Protein AF-E9GTK9-F1 (afdb_monomer)

Organism: Daphnia pulex (NCBI:txid6669)

Foldseek 3Di:
DCCLPPVLVVLVVVLVVLVVVLVVVVVVLVVVVVVLVVQLVCLVVQLVDPDPVSNVVSVVSNVVSVVVVVVSVVVVVVSVCCCPVPNVVSVVCSVVCVVVVVVVVVVVVVVVVVVVVLVVVLVVVVVVVVVVVVPDPDDDPVNVVVVVVSVVVVVVVCVVPVPPPPPPVPVVPD

Secondary structure (DSSP, 8-state):
-HIIIIIHHHHHHHHHHHHHHHHHHHHHHHHHHHHHHHHHHHHHHHHTSSSHHHHHHHHHHHHHHHHHHHHHHHHHHHHHHIIIIIIHHHHHHHHHHHHHHHHHHHHHHHHHHHHHHHHHHHHHHHHHHHHHHTT-S---HHHHHHHHHHHHHHHHHHHTTGGG---TTGGG--

Mean predicted aligned error: 12.77 Å

InterPro domains:
  IPR013606 IMD/I-BAR domain [PF08397] (1-143)
  IPR013606 IMD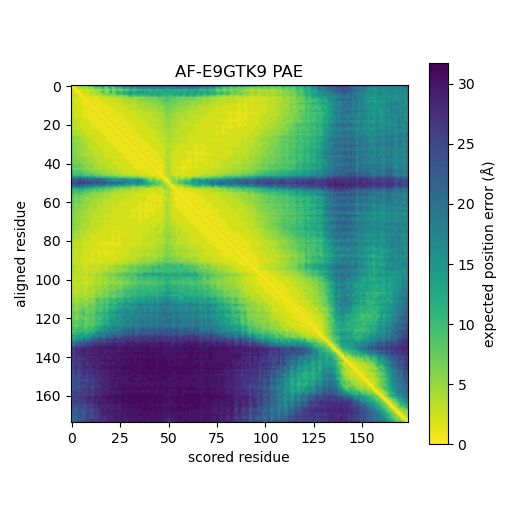/I-BAR domain [PS51338] (1-174)
  IPR027267 AH/BAR domain superfamily [G3DSA:1.20.1270.60] (1-165)
  IPR027267 AH/BAR domain superfamily [SSF103657] (1-152)
  IPR027681 I-BAR domain containing protein IRSp53/IRTKS/Pinkbar [PTHR14206] (1-153)

Sequence (174 aa):
QNILDKFNPGARQLINAGKSYLKSLHGAAAAAKIYLESLSRVAKQAQQGTCGGTADIGIAMQQMVDVQREIQSQQLNTLKAFYVDLIVPLESNIEKDTKVVQADHKKFNQQYRCQYDVYSKAMSLVKKHSKKSSSKVNRSSASYDKEIKVNQITATCLDENCSVEKPIIATITH

Nearest PDB structures (foldseek):
  6zw4-assembly1_E  TM=4.879E-01  e=1.322E-01  Nostoc punctiforme
  7o40-assembly1_F  TM=5.325E-01  e=2.376E-01  Synechocystis sp. PCC 6803 substr. Kazusa
  7aal-assembly1_B  TM=3.957E-01  e=2.335E+00  Homo sapiens
  7aan-assembly1_B  TM=3.778E-01  e=2.335E+00  Homo sapiens
  3hah-assembly1_A  TM=5.404E-01  e=7.538E+00  Homo sapiens

Radius of gyration: 36.6 Å; Cα contacts (8 Å, |Δi|>4): 61; chains: 1; bounding box: 59×24×117 Å

Structure (mmCIF, N/CA/C/O backbone):
data_AF-E9GTK9-F1
#
_entry.id   AF-E9GTK9-F1
#
loop_
_atom_site.group_PDB
_atom_site.id
_atom_site.type_symbol
_atom_site.label_atom_id
_atom_site.label_alt_id
_atom_site.label_comp_id
_atom_site.label_asym_id
_atom_site.label_entity_id
_atom_site.label_seq_id
_atom_site.pdbx_PDB_ins_code
_atom_site.Cartn_x
_atom_site.Cartn_y
_atom_site.Cartn_z
_atom_site.occupancy
_atom_site.B_iso_or_equiv
_atom_site.auth_seq_id
_atom_site.auth_comp_id
_atom_site.auth_asym_id
_atom_site.auth_atom_id
_atom_site.pdbx_PDB_model_num
ATOM 1 N N . GLN A 1 1 ? -12.051 4.693 25.782 1.00 61.56 1 GLN A N 1
ATOM 2 C CA . GLN A 1 1 ? -11.899 6.051 25.222 1.00 61.56 1 GLN A CA 1
ATOM 3 C C . GLN A 1 1 ? -10.794 6.152 24.165 1.00 61.56 1 GLN A C 1
ATOM 5 O O . GLN A 1 1 ? -11.134 6.283 23.001 1.00 61.56 1 GLN A O 1
ATOM 10 N N . ASN A 1 2 ? -9.500 6.003 24.495 1.00 81.38 2 ASN A N 1
ATOM 11 C CA . ASN A 1 2 ? -8.396 6.273 23.544 1.00 81.38 2 ASN A CA 1
ATOM 12 C C . ASN A 1 2 ? -8.416 5.472 22.221 1.00 81.38 2 ASN A C 1
ATOM 14 O O . ASN A 1 2 ? -8.052 6.026 21.186 1.00 81.38 2 ASN A O 1
ATOM 18 N N . ILE A 1 3 ? -8.849 4.205 22.228 1.00 83.06 3 ILE A N 1
ATOM 19 C CA . ILE A 1 3 ? -8.890 3.379 21.005 1.00 83.06 3 ILE A CA 1
ATOM 20 C C . ILE A 1 3 ? -9.896 3.943 19.989 1.00 83.06 3 ILE A C 1
ATOM 22 O O . ILE A 1 3 ? -9.563 4.158 18.828 1.00 83.06 3 ILE A O 1
ATOM 26 N N . LEU A 1 4 ? -11.115 4.247 20.437 1.00 82.75 4 LEU A N 1
ATOM 27 C CA . LEU A 1 4 ? -12.186 4.719 19.556 1.00 82.75 4 LEU A CA 1
ATOM 28 C C . LEU A 1 4 ? -11.995 6.174 19.125 1.00 82.75 4 LEU A C 1
ATOM 30 O O . LEU A 1 4 ? -12.294 6.510 17.985 1.00 82.75 4 LEU A O 1
ATOM 34 N N . ASP A 1 5 ? -11.474 7.016 20.017 1.00 84.12 5 ASP A N 1
ATOM 35 C CA . ASP A 1 5 ? -11.450 8.464 19.792 1.00 84.12 5 ASP A CA 1
ATOM 36 C C . ASP A 1 5 ? -10.148 8.957 19.157 1.00 84.12 5 ASP A C 1
ATOM 38 O O . ASP A 1 5 ? -10.119 10.038 18.574 1.00 84.12 5 ASP A O 1
ATOM 42 N N . LYS A 1 6 ? -9.054 8.195 19.290 1.00 86.75 6 LYS A N 1
ATOM 43 C CA . LYS A 1 6 ? -7.733 8.597 18.783 1.00 86.75 6 LYS A CA 1
ATOM 44 C C . LYS A 1 6 ? -7.162 7.589 17.799 1.00 86.75 6 LYS A C 1
ATOM 46 O O . LYS A 1 6 ? -6.836 7.963 16.676 1.00 86.75 6 LYS A O 1
ATOM 51 N N . PHE A 1 7 ? -7.069 6.321 18.200 1.00 91.62 7 PHE A N 1
ATOM 52 C CA . PHE A 1 7 ? -6.429 5.296 17.373 1.00 91.62 7 PHE A CA 1
ATOM 53 C C . PHE A 1 7 ? -7.222 5.012 16.090 1.00 91.62 7 PHE A C 1
ATOM 55 O O . PHE A 1 7 ? -6.674 5.172 15.004 1.00 91.62 7 PHE A O 1
ATOM 62 N N . ASN A 1 8 ? -8.518 4.689 16.183 1.00 92.19 8 ASN A N 1
ATOM 63 C CA . ASN A 1 8 ? -9.336 4.348 15.011 1.00 92.19 8 ASN A CA 1
ATOM 64 C C . ASN A 1 8 ? -9.430 5.492 13.977 1.00 92.19 8 ASN A C 1
ATOM 66 O O . ASN A 1 8 ? -9.250 5.226 12.786 1.00 92.19 8 ASN A O 1
ATOM 70 N N . PRO A 1 9 ? -9.664 6.763 14.364 1.00 93.94 9 PRO A N 1
ATOM 71 C CA . PRO A 1 9 ? -9.612 7.884 13.427 1.00 93.94 9 PRO A CA 1
ATOM 72 C C . PRO A 1 9 ? -8.231 8.066 12.784 1.00 93.94 9 PRO A C 1
ATOM 74 O O . PRO A 1 9 ? -8.153 8.290 11.577 1.00 93.94 9 PRO A O 1
ATOM 77 N N . GLY A 1 10 ? -7.146 7.916 13.554 1.00 95.00 10 GLY A N 1
ATOM 78 C CA . GLY A 1 10 ? -5.778 7.969 13.029 1.00 95.00 10 GLY A CA 1
ATOM 79 C C . GLY A 1 10 ? -5.482 6.841 12.036 1.00 95.00 10 GLY A C 1
ATOM 80 O O . GLY A 1 10 ? -4.955 7.088 10.954 1.00 95.00 10 GLY A O 1
ATOM 81 N N . ALA A 1 11 ? -5.909 5.615 12.342 1.00 95.19 11 ALA A N 1
ATOM 82 C CA . ALA A 1 11 ? -5.785 4.464 11.453 1.00 95.19 11 ALA A CA 1
ATOM 83 C C . ALA A 1 11 ? -6.585 4.653 10.151 1.00 95.19 11 ALA A C 1
ATOM 85 O O . ALA A 1 11 ? -6.092 4.328 9.074 1.00 95.19 11 ALA A O 1
ATOM 86 N N . ARG A 1 12 ? -7.781 5.260 10.211 1.00 95.81 12 ARG A N 1
ATOM 87 C CA . ARG A 1 12 ? -8.556 5.631 9.009 1.00 95.81 12 ARG A CA 1
ATOM 88 C C . ARG A 1 12 ? -7.820 6.645 8.135 1.00 95.81 12 ARG A C 1
ATOM 90 O O . ARG A 1 12 ? -7.815 6.503 6.914 1.00 95.81 12 ARG A O 1
ATOM 97 N N . GLN A 1 13 ? -7.186 7.651 8.739 1.00 97.00 13 GLN A N 1
ATOM 98 C CA . GLN A 1 13 ? -6.357 8.601 7.991 1.00 97.00 13 GLN A CA 1
ATOM 99 C C . GLN A 1 13 ? -5.159 7.904 7.340 1.00 97.00 13 GLN A C 1
ATOM 101 O O . GLN A 1 13 ? -4.884 8.150 6.167 1.00 97.00 13 GLN A O 1
ATOM 106 N N . LEU A 1 14 ? -4.502 6.990 8.060 1.00 97.31 14 LEU A N 1
ATOM 107 C CA . LEU A 1 14 ? -3.400 6.189 7.531 1.00 97.31 14 LEU A CA 1
ATOM 108 C C . LEU A 1 14 ? -3.836 5.326 6.337 1.00 97.31 14 LEU A C 1
ATOM 110 O O . LEU A 1 14 ? -3.150 5.319 5.319 1.00 97.31 14 LEU A O 1
ATOM 114 N N . ILE A 1 15 ? -4.992 4.657 6.417 1.00 97.50 15 ILE A N 1
ATOM 115 C CA . ILE A 1 15 ? -5.565 3.884 5.301 1.00 97.50 15 ILE A CA 1
ATOM 116 C C . ILE A 1 15 ? -5.786 4.779 4.078 1.00 97.50 15 ILE A C 1
ATOM 118 O O . ILE A 1 15 ? -5.383 4.427 2.967 1.00 97.50 15 ILE A O 1
ATOM 122 N N . ASN A 1 16 ? -6.394 5.953 4.268 1.00 98.00 16 ASN A N 1
ATOM 123 C CA . ASN A 1 16 ? -6.651 6.892 3.175 1.00 98.00 16 ASN A CA 1
ATOM 124 C C . ASN A 1 16 ? -5.348 7.386 2.534 1.00 98.00 16 ASN A C 1
ATOM 126 O O . ASN A 1 16 ? -5.236 7.420 1.306 1.00 98.00 16 ASN A O 1
ATOM 130 N N . ALA A 1 17 ? -4.348 7.715 3.353 1.00 98.25 17 ALA A N 1
ATOM 131 C CA . ALA A 1 17 ? -3.021 8.087 2.881 1.00 98.25 17 ALA A CA 1
ATOM 132 C C . ALA A 1 17 ? -2.359 6.936 2.104 1.00 98.25 17 ALA A C 1
ATOM 134 O O . ALA A 1 17 ? -1.858 7.156 1.002 1.00 98.25 17 ALA A O 1
ATOM 135 N N . GLY A 1 18 ? -2.436 5.702 2.611 1.00 98.19 18 GLY A N 1
ATOM 136 C CA . GLY A 1 18 ? -1.920 4.504 1.946 1.00 98.19 18 GLY A CA 1
ATOM 137 C C . GLY A 1 18 ? -2.581 4.239 0.589 1.00 98.19 18 GLY A C 1
ATOM 138 O O . GLY A 1 18 ? -1.893 3.964 -0.393 1.00 98.19 18 GLY A O 1
ATOM 139 N N . LYS A 1 19 ? -3.904 4.411 0.484 1.00 98.12 19 LYS A N 1
ATOM 140 C CA . LYS A 1 19 ? -4.638 4.315 -0.791 1.00 98.12 19 LYS A CA 1
ATOM 141 C C . LYS A 1 19 ? -4.240 5.411 -1.779 1.00 98.12 19 LYS A C 1
ATOM 143 O O . LYS A 1 19 ? -4.056 5.134 -2.965 1.00 98.12 19 LYS A O 1
ATOM 148 N N . SER A 1 20 ? -4.075 6.648 -1.308 1.00 98.31 20 SER A N 1
ATOM 149 C CA . SER A 1 20 ? -3.595 7.745 -2.155 1.00 98.31 20 SER A CA 1
ATOM 150 C C . SER A 1 20 ? -2.166 7.494 -2.642 1.00 98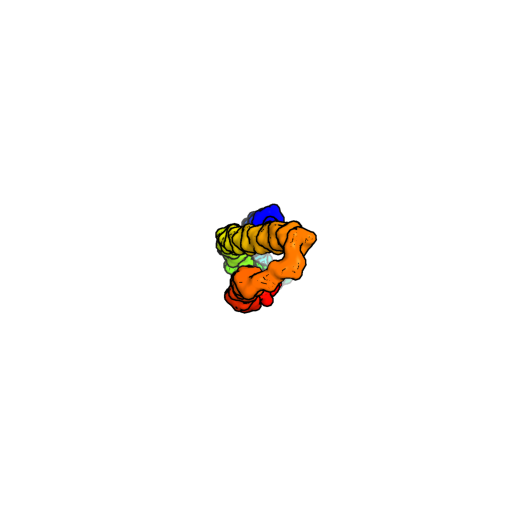.31 20 SER A C 1
ATOM 152 O O . SER A 1 20 ? -1.863 7.745 -3.806 1.00 98.31 20 SER A O 1
ATOM 154 N N . TYR A 1 21 ? -1.300 6.961 -1.777 1.00 98.25 21 TYR A N 1
ATOM 155 C CA . TYR A 1 21 ? 0.068 6.588 -2.122 1.00 98.25 21 TYR A CA 1
ATOM 156 C C . TYR A 1 21 ? 0.103 5.506 -3.209 1.00 98.25 21 TYR A C 1
ATOM 158 O O . TYR A 1 21 ? 0.750 5.696 -4.239 1.00 98.25 21 TYR A O 1
ATOM 166 N N . LEU A 1 22 ? -0.681 4.434 -3.047 1.00 98.00 22 LEU A N 1
ATOM 167 C CA . LEU A 1 22 ? -0.856 3.389 -4.062 1.00 98.00 22 LEU A CA 1
ATOM 168 C C . LEU A 1 22 ? -1.293 3.961 -5.414 1.00 98.00 22 LEU A C 1
ATOM 170 O O . LEU A 1 22 ? -0.720 3.621 -6.448 1.00 98.00 22 LEU A O 1
ATOM 174 N N . LYS A 1 23 ? -2.286 4.858 -5.414 1.00 97.94 23 LYS A N 1
ATOM 175 C CA . LYS A 1 23 ? -2.776 5.503 -6.638 1.00 97.94 23 LYS A CA 1
ATOM 176 C C . LYS A 1 23 ? -1.667 6.285 -7.346 1.00 97.94 23 LYS A C 1
ATOM 178 O O . LYS A 1 23 ? -1.495 6.132 -8.555 1.00 97.94 23 LYS A O 1
ATOM 183 N N . SER A 1 24 ? -0.908 7.092 -6.607 1.00 98.12 24 SER A N 1
ATOM 184 C CA . SER A 1 24 ? 0.206 7.866 -7.164 1.00 98.12 24 SER A CA 1
ATOM 185 C C . SER A 1 24 ? 1.302 6.967 -7.735 1.00 98.12 24 SER A C 1
ATOM 187 O O . SER A 1 24 ? 1.795 7.226 -8.830 1.00 98.12 24 SER A O 1
ATOM 189 N N . LEU A 1 25 ? 1.641 5.874 -7.047 1.00 97.75 25 LEU A N 1
ATOM 190 C CA . LEU A 1 25 ? 2.642 4.920 -7.525 1.00 97.75 25 LEU A CA 1
ATOM 191 C C . LEU A 1 25 ? 2.186 4.149 -8.766 1.00 97.75 25 LEU A C 1
ATOM 193 O O . LEU A 1 25 ? 2.980 3.952 -9.684 1.00 97.75 25 LEU A O 1
ATOM 197 N N . HIS A 1 26 ? 0.908 3.775 -8.855 1.00 97.75 26 HIS A N 1
ATOM 198 C CA . HIS A 1 26 ? 0.353 3.216 -10.088 1.00 97.75 26 HIS A CA 1
ATOM 199 C C . HIS A 1 26 ? 0.409 4.214 -11.250 1.00 97.75 26 HIS A C 1
ATOM 201 O O . HIS A 1 26 ? 0.749 3.827 -12.369 1.00 97.75 26 HIS A O 1
ATOM 207 N N . GLY A 1 27 ? 0.135 5.496 -10.989 1.00 97.38 27 GLY A N 1
ATOM 208 C CA . GLY A 1 27 ? 0.307 6.563 -11.977 1.00 97.38 27 GLY A CA 1
ATOM 209 C C . GLY A 1 27 ? 1.756 6.688 -12.455 1.00 97.38 27 GLY A C 1
ATOM 210 O O . GLY A 1 27 ? 2.011 6.718 -13.660 1.00 97.38 27 GLY A O 1
ATOM 211 N N . ALA A 1 28 ? 2.715 6.675 -11.527 1.00 97.19 28 ALA A N 1
ATOM 212 C CA . ALA A 1 28 ? 4.141 6.701 -11.847 1.00 97.19 28 ALA A CA 1
ATOM 213 C C . ALA A 1 28 ? 4.575 5.467 -12.658 1.00 97.19 28 ALA A C 1
ATOM 215 O O . ALA A 1 28 ? 5.299 5.603 -13.643 1.00 97.19 28 ALA A O 1
ATOM 216 N N . ALA A 1 29 ? 4.085 4.273 -12.312 1.00 96.69 29 ALA A N 1
ATOM 217 C CA . ALA A 1 29 ? 4.357 3.053 -13.067 1.00 96.69 29 ALA A CA 1
ATOM 218 C C . ALA A 1 29 ? 3.798 3.127 -14.501 1.00 96.69 29 ALA A C 1
ATOM 220 O O . ALA A 1 29 ? 4.473 2.732 -15.452 1.00 96.69 29 ALA A O 1
ATOM 221 N N . ALA A 1 30 ? 2.598 3.683 -14.689 1.00 96.69 30 ALA A N 1
ATOM 222 C CA . ALA A 1 30 ? 2.037 3.885 -16.024 1.00 96.69 30 ALA A CA 1
ATOM 223 C C . ALA A 1 30 ? 2.908 4.828 -16.875 1.00 96.69 30 ALA A C 1
ATOM 225 O O . ALA A 1 30 ? 3.216 4.507 -18.023 1.00 96.69 30 ALA A O 1
ATOM 226 N N . ALA A 1 31 ? 3.373 5.941 -16.301 1.00 97.81 31 ALA A N 1
ATOM 227 C CA . ALA A 1 31 ? 4.280 6.866 -16.983 1.00 97.81 31 ALA A CA 1
ATOM 228 C C . ALA A 1 31 ? 5.637 6.215 -17.309 1.00 97.81 31 ALA A C 1
ATOM 230 O O . ALA A 1 31 ? 6.115 6.302 -18.441 1.00 97.81 31 ALA A O 1
ATOM 231 N N . ALA A 1 32 ? 6.227 5.492 -16.353 1.00 97.31 32 ALA A N 1
ATOM 232 C CA . ALA A 1 32 ? 7.484 4.773 -16.550 1.00 97.31 32 ALA A CA 1
ATOM 233 C C . ALA A 1 32 ? 7.380 3.715 -17.661 1.00 97.31 32 ALA A C 1
ATOM 235 O O . ALA A 1 32 ? 8.314 3.550 -18.441 1.00 97.31 32 ALA A O 1
ATOM 236 N N . LYS A 1 33 ? 6.226 3.051 -17.810 1.00 96.88 33 LYS A N 1
ATOM 237 C CA . LYS A 1 33 ? 5.993 2.104 -18.912 1.00 96.88 33 LYS A CA 1
ATOM 238 C C . LYS A 1 33 ? 6.099 2.787 -20.282 1.00 96.88 33 LYS A C 1
ATOM 240 O O . LYS A 1 33 ? 6.751 2.252 -21.176 1.00 96.88 33 LYS A O 1
ATOM 245 N N . ILE A 1 34 ? 5.489 3.965 -20.437 1.00 98.00 34 ILE A N 1
ATOM 246 C CA . ILE A 1 34 ? 5.529 4.752 -21.684 1.00 98.00 34 ILE A CA 1
ATOM 247 C C . ILE A 1 34 ? 6.956 5.236 -21.970 1.00 98.00 34 ILE A C 1
ATOM 249 O O . ILE A 1 34 ? 7.425 5.174 -23.110 1.00 98.00 34 ILE A O 1
ATOM 253 N N . TYR A 1 35 ? 7.671 5.670 -20.929 1.00 98.19 35 TYR A N 1
ATOM 254 C CA . TYR A 1 35 ? 9.076 6.057 -21.034 1.00 98.19 35 TYR A CA 1
ATOM 255 C C . TYR A 1 35 ? 9.945 4.898 -21.544 1.00 98.19 35 TYR A C 1
ATOM 257 O O . TYR A 1 35 ? 10.676 5.057 -22.520 1.00 98.19 35 TYR A O 1
ATOM 265 N N . LEU A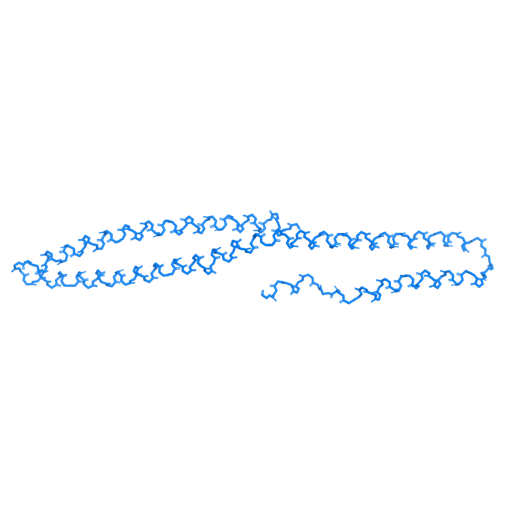 1 36 ? 9.810 3.708 -20.951 1.00 98.00 36 LEU A N 1
ATOM 266 C CA . LEU A 1 36 ? 10.566 2.518 -21.353 1.00 98.00 36 LEU A CA 1
ATOM 267 C C . LEU A 1 36 ? 10.218 2.029 -22.759 1.00 98.00 36 LEU A C 1
ATOM 269 O O . LEU A 1 36 ? 11.078 1.503 -23.465 1.00 98.00 36 LEU A O 1
ATOM 273 N N . GLU A 1 37 ? 8.969 2.190 -23.191 1.00 97.81 37 GLU A N 1
ATOM 274 C CA . GLU A 1 37 ? 8.583 1.901 -24.570 1.00 97.81 37 GLU A CA 1
ATOM 275 C C . GLU A 1 37 ? 9.264 2.855 -25.557 1.00 97.81 37 GLU A C 1
ATOM 277 O O . GLU A 1 37 ? 9.831 2.409 -26.556 1.00 97.81 37 GLU A O 1
ATOM 282 N N . SER A 1 38 ? 9.266 4.151 -25.252 1.00 98.12 38 SER A N 1
ATOM 283 C CA . SER A 1 38 ? 9.933 5.166 -26.072 1.00 98.12 38 SER A CA 1
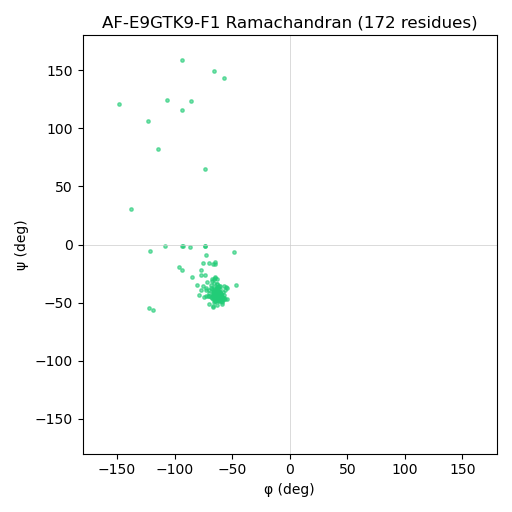ATOM 284 C C . SER A 1 38 ? 11.443 4.922 -26.136 1.00 98.12 38 SER A C 1
ATOM 286 O O . SER A 1 38 ? 12.027 4.943 -27.218 1.00 98.12 38 SER A O 1
ATOM 288 N N . LEU A 1 39 ? 12.064 4.592 -25.000 1.00 97.69 39 LEU A N 1
ATOM 289 C CA . LEU A 1 39 ? 13.490 4.283 -24.917 1.00 97.69 39 LEU A CA 1
ATOM 290 C C . LEU A 1 39 ? 13.858 3.029 -25.726 1.00 97.69 39 LEU A C 1
ATOM 292 O O . LEU A 1 39 ? 14.861 3.030 -26.433 1.00 97.69 39 LEU A O 1
ATOM 296 N N . SER A 1 40 ? 13.013 1.992 -25.707 1.00 98.06 40 SER A N 1
ATOM 297 C CA . SER A 1 40 ? 13.203 0.802 -26.550 1.00 98.06 40 SER A CA 1
ATOM 298 C C . SER A 1 40 ? 13.116 1.125 -28.044 1.00 98.06 40 SER A C 1
ATOM 300 O O . SER A 1 40 ? 13.871 0.570 -28.840 1.00 98.06 40 SER A O 1
ATOM 302 N N . ARG A 1 41 ? 12.234 2.047 -28.456 1.00 97.38 41 ARG A N 1
ATOM 303 C CA . ARG A 1 41 ? 12.168 2.491 -29.861 1.00 97.38 41 ARG A CA 1
ATOM 304 C C . ARG A 1 41 ? 13.463 3.184 -30.289 1.00 97.38 41 ARG A C 1
ATOM 306 O O . ARG A 1 41 ? 13.972 2.872 -31.361 1.00 97.38 41 ARG A O 1
ATOM 313 N N . VAL A 1 42 ? 14.019 4.054 -29.443 1.00 96.44 42 VAL A N 1
ATOM 314 C CA . VAL A 1 42 ? 15.317 4.709 -29.694 1.00 96.44 42 VAL A CA 1
ATOM 315 C C . VAL A 1 42 ? 16.446 3.679 -29.767 1.00 96.44 42 VAL A C 1
ATOM 317 O O . VAL A 1 42 ? 17.243 3.710 -30.701 1.00 96.44 42 VAL A O 1
ATOM 320 N N . ALA A 1 43 ? 16.475 2.718 -28.840 1.00 96.38 43 ALA A N 1
ATOM 321 C CA . ALA A 1 43 ? 17.462 1.641 -28.834 1.00 96.38 43 ALA A CA 1
ATOM 322 C C . ALA A 1 43 ? 17.443 0.839 -30.149 1.00 96.38 43 ALA A C 1
ATOM 324 O O . ALA A 1 43 ? 18.489 0.596 -30.746 1.00 96.38 43 ALA A O 1
ATOM 325 N N . LYS A 1 44 ? 16.250 0.506 -30.659 1.00 95.31 44 LYS A N 1
ATOM 326 C CA . LYS A 1 44 ? 16.083 -0.182 -31.950 1.00 95.31 44 LYS A CA 1
ATOM 327 C C . LYS A 1 44 ? 16.556 0.652 -33.139 1.00 95.31 44 LYS A C 1
ATOM 329 O O . LYS A 1 44 ? 17.160 0.103 -34.053 1.00 95.31 44 LYS A O 1
ATOM 334 N N . GLN A 1 45 ? 16.303 1.960 -33.139 1.00 94.19 45 GLN A N 1
ATOM 335 C CA . GLN A 1 45 ? 16.800 2.849 -34.195 1.00 94.19 45 GLN A CA 1
ATOM 336 C C . GLN A 1 45 ? 18.330 2.928 -34.190 1.00 94.19 45 GLN A C 1
ATOM 338 O O . GLN A 1 45 ? 18.943 2.870 -35.251 1.00 94.19 45 GLN A O 1
ATOM 343 N N . ALA A 1 46 ? 18.949 2.989 -33.008 1.00 94.19 46 ALA A N 1
ATOM 344 C CA . ALA A 1 46 ? 20.403 2.977 -32.873 1.00 94.19 46 ALA A CA 1
ATOM 345 C C . ALA A 1 46 ? 21.024 1.661 -33.387 1.00 94.19 46 ALA A C 1
ATOM 347 O O . ALA A 1 46 ? 22.041 1.694 -34.075 1.00 94.19 46 ALA A O 1
ATOM 348 N N . GLN A 1 47 ? 20.365 0.519 -33.151 1.00 93.31 47 GLN A N 1
ATOM 349 C CA . GLN A 1 47 ? 20.777 -0.794 -33.680 1.00 93.31 47 GLN A CA 1
ATOM 350 C C . GLN A 1 47 ? 20.735 -0.882 -35.213 1.00 93.31 47 GLN A C 1
ATOM 352 O O . GLN A 1 47 ? 21.507 -1.629 -35.803 1.00 93.31 47 GLN A O 1
ATOM 357 N N . GLN A 1 48 ? 19.841 -0.131 -35.860 1.00 88.50 48 GLN A N 1
ATOM 358 C CA . GLN A 1 48 ? 19.686 -0.106 -37.320 1.00 88.50 48 GLN A CA 1
ATOM 359 C C . GLN A 1 48 ? 20.621 0.902 -38.010 1.00 88.50 48 GLN A C 1
ATOM 361 O O . GLN A 1 48 ? 20.599 1.020 -39.236 1.00 88.50 48 GLN A O 1
ATOM 366 N N . GLY A 1 49 ? 21.419 1.653 -37.244 1.00 78.69 49 GLY A N 1
ATOM 367 C CA . GLY A 1 49 ? 22.343 2.650 -37.773 1.00 78.69 49 GLY A CA 1
ATOM 368 C C . GLY A 1 49 ? 23.470 2.039 -38.611 1.00 78.69 49 GLY A C 1
ATOM 369 O O . GLY A 1 49 ? 23.942 0.936 -38.359 1.00 78.69 49 GLY A O 1
ATOM 370 N N . THR A 1 50 ? 23.951 2.793 -39.599 1.00 69.62 50 THR A N 1
ATOM 371 C CA . THR A 1 50 ? 25.025 2.388 -40.526 1.00 69.62 50 THR A CA 1
ATOM 372 C C . THR A 1 50 ? 26.427 2.360 -39.903 1.00 69.62 50 THR A C 1
ATOM 374 O O . THR A 1 50 ? 27.362 1.880 -40.540 1.00 69.62 50 THR A O 1
ATOM 377 N N . CYS A 1 51 ? 26.601 2.856 -38.672 1.00 75.94 51 CYS A N 1
ATOM 378 C CA . CYS A 1 51 ? 27.875 2.861 -37.951 1.00 75.94 51 CYS A CA 1
ATOM 379 C C . CYS A 1 51 ? 27.863 1.812 -36.828 1.00 75.94 51 CYS A C 1
ATOM 381 O O . CYS A 1 51 ? 27.010 1.874 -35.942 1.00 75.94 51 CYS A O 1
ATOM 383 N N . GLY A 1 52 ? 28.832 0.887 -36.826 1.00 76.12 52 GLY A N 1
ATOM 384 C CA . GLY A 1 52 ? 28.894 -0.223 -35.860 1.00 76.12 52 GLY A CA 1
ATOM 385 C C . GLY A 1 52 ? 28.884 0.216 -34.390 1.00 76.12 52 GLY A C 1
ATOM 386 O O . GLY A 1 52 ? 28.194 -0.389 -33.578 1.00 76.12 52 GLY A O 1
ATOM 387 N N . GLY A 1 53 ? 29.535 1.336 -34.054 1.00 84.19 53 GLY A N 1
ATOM 388 C CA . GLY A 1 53 ? 29.532 1.859 -32.680 1.00 84.19 53 GLY A CA 1
ATOM 389 C C . GLY A 1 53 ? 28.155 2.333 -32.193 1.00 84.19 53 GLY A C 1
ATOM 390 O O . GLY A 1 53 ? 27.854 2.249 -31.006 1.00 84.19 53 GLY A O 1
ATOM 391 N N . THR A 1 54 ? 27.284 2.801 -33.092 1.00 90.31 54 THR A N 1
ATOM 392 C CA . THR A 1 54 ? 25.902 3.176 -32.744 1.00 90.31 54 THR A CA 1
ATOM 393 C C . THR A 1 54 ? 25.049 1.939 -32.455 1.00 90.31 54 THR A C 1
ATOM 395 O O . THR A 1 54 ? 24.180 1.986 -31.581 1.00 90.31 54 THR A O 1
ATOM 398 N N . ALA A 1 55 ? 25.336 0.820 -33.127 1.00 92.50 55 ALA A N 1
ATOM 399 C CA . ALA A 1 55 ? 24.620 -0.428 -32.911 1.00 92.50 55 ALA A CA 1
ATOM 400 C C . ALA A 1 55 ? 24.880 -1.012 -31.513 1.00 92.50 55 ALA A C 1
ATOM 402 O O . ALA A 1 55 ? 23.923 -1.361 -30.820 1.00 92.50 55 ALA A O 1
ATOM 403 N N . ASP A 1 56 ? 26.137 -1.023 -31.055 1.00 93.50 56 ASP A N 1
ATOM 404 C CA . ASP A 1 56 ? 26.506 -1.504 -29.714 1.00 93.50 56 ASP A CA 1
ATOM 405 C C . ASP A 1 56 ? 25.839 -0.684 -28.599 1.00 93.50 56 ASP A C 1
ATOM 407 O O . ASP A 1 56 ? 25.316 -1.239 -27.629 1.00 93.50 56 ASP A O 1
ATOM 411 N N . ILE A 1 57 ? 25.770 0.643 -28.768 1.00 94.75 57 ILE A N 1
ATOM 412 C CA . ILE A 1 57 ? 25.042 1.531 -27.849 1.00 94.75 57 ILE A CA 1
ATOM 413 C C . ILE A 1 57 ? 23.556 1.159 -27.817 1.00 94.75 57 ILE A C 1
ATOM 415 O O . ILE A 1 57 ? 22.964 1.064 -26.742 1.00 94.75 57 ILE A O 1
ATOM 419 N N . GLY A 1 58 ? 22.948 0.908 -28.978 1.00 96.06 58 GLY A N 1
ATOM 420 C CA . GLY A 1 58 ? 21.557 0.476 -29.066 1.00 96.06 58 GLY A CA 1
ATOM 421 C C . GLY A 1 58 ? 21.296 -0.870 -28.378 1.00 96.06 58 GLY A C 1
ATOM 422 O O . GLY A 1 58 ? 20.244 -1.048 -27.761 1.00 96.06 58 GLY A O 1
ATOM 423 N N . ILE A 1 59 ? 22.239 -1.814 -28.437 1.00 95.81 59 ILE A N 1
ATOM 424 C CA . ILE A 1 59 ? 22.156 -3.093 -27.710 1.00 95.81 59 ILE A CA 1
ATOM 425 C C . ILE A 1 59 ? 22.216 -2.848 -26.196 1.00 95.81 59 ILE A C 1
ATOM 427 O O . ILE A 1 59 ? 21.335 -3.311 -25.468 1.00 95.81 59 ILE A O 1
ATOM 431 N N . ALA A 1 60 ? 23.191 -2.067 -25.724 1.00 96.94 60 ALA A N 1
ATOM 432 C CA . ALA A 1 60 ? 23.330 -1.731 -24.306 1.00 96.94 60 ALA A CA 1
ATOM 433 C C . ALA A 1 60 ? 22.094 -0.987 -23.760 1.00 96.94 60 ALA A C 1
ATOM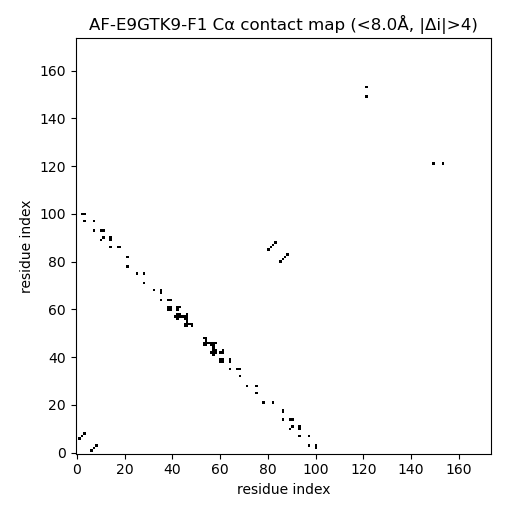 435 O O . ALA A 1 60 ? 21.604 -1.285 -22.670 1.00 96.94 60 ALA A O 1
ATOM 436 N N . MET A 1 61 ? 21.527 -0.057 -24.537 1.00 96.94 61 MET A N 1
ATOM 437 C CA . MET A 1 61 ? 20.284 0.636 -24.180 1.00 96.94 61 MET A CA 1
ATOM 438 C C . MET A 1 61 ? 19.097 -0.317 -24.047 1.00 96.94 61 MET A C 1
ATOM 440 O O . MET A 1 61 ? 18.297 -0.165 -23.123 1.00 96.94 61 MET A O 1
ATOM 444 N N . GLN A 1 62 ? 18.980 -1.304 -24.936 1.00 97.88 62 GLN A N 1
ATOM 445 C CA . GLN A 1 62 ? 17.909 -2.293 -24.850 1.00 97.88 62 GLN A CA 1
ATOM 446 C C . GLN A 1 62 ? 18.052 -3.160 -23.590 1.00 97.88 62 GLN A C 1
ATOM 448 O O . GLN A 1 62 ? 17.065 -3.352 -22.885 1.00 97.88 62 GLN A O 1
ATOM 453 N N . GLN A 1 63 ? 19.272 -3.574 -23.235 1.00 98.19 63 GLN A N 1
ATOM 454 C CA . GLN A 1 63 ? 19.533 -4.300 -21.986 1.00 98.19 63 GLN A CA 1
ATOM 455 C C . GLN A 1 63 ? 19.126 -3.484 -20.749 1.00 98.19 63 GLN A C 1
ATOM 457 O O . GLN A 1 63 ? 18.481 -4.014 -19.845 1.00 98.19 63 GLN A O 1
ATOM 462 N N . MET A 1 64 ? 19.427 -2.180 -20.720 1.00 98.00 64 MET A N 1
ATOM 463 C CA . MET A 1 64 ? 18.985 -1.296 -19.631 1.00 98.00 64 MET A CA 1
ATOM 464 C C . MET A 1 64 ? 17.456 -1.209 -19.534 1.00 98.00 64 MET A C 1
ATOM 466 O O . MET A 1 64 ? 16.903 -1.224 -18.433 1.00 98.00 64 MET A O 1
ATOM 470 N N . VAL A 1 65 ? 16.757 -1.138 -20.674 1.00 98.38 65 VAL A N 1
ATOM 471 C CA . VAL A 1 65 ? 15.286 -1.157 -20.703 1.00 98.38 65 VAL A CA 1
ATOM 472 C C . VAL A 1 65 ? 14.744 -2.459 -20.117 1.00 98.38 65 VAL A C 1
ATOM 474 O O . VAL A 1 65 ? 13.782 -2.417 -19.349 1.00 98.38 65 VAL A O 1
ATOM 477 N N . ASP A 1 66 ? 15.343 -3.596 -20.461 1.00 98.06 66 ASP A N 1
ATOM 478 C CA . ASP A 1 66 ? 14.884 -4.909 -20.008 1.00 98.06 66 ASP A CA 1
ATOM 479 C C . ASP A 1 66 ? 15.066 -5.072 -18.491 1.00 98.06 66 ASP A C 1
ATOM 481 O O . ASP A 1 66 ? 14.118 -5.449 -17.799 1.00 98.06 66 ASP A O 1
ATOM 485 N N . VAL A 1 67 ? 16.215 -4.647 -17.951 1.00 98.44 67 VAL A N 1
ATOM 486 C CA . VAL A 1 67 ? 16.449 -4.583 -16.496 1.00 98.44 67 VAL A CA 1
ATOM 487 C C . VAL A 1 67 ? 15.413 -3.685 -15.812 1.00 98.44 67 VAL A C 1
ATOM 489 O O . VAL A 1 67 ? 14.815 -4.065 -14.805 1.00 98.44 67 VAL A O 1
ATOM 492 N N . GLN A 1 68 ? 15.125 -2.505 -16.369 1.00 98.19 68 GLN A N 1
ATOM 493 C CA . GLN A 1 68 ? 14.154 -1.592 -15.764 1.00 98.19 68 GLN A CA 1
ATOM 494 C C . GLN A 1 68 ? 12.713 -2.134 -15.817 1.00 98.19 68 GLN A C 1
ATOM 496 O O . GLN A 1 68 ? 11.918 -1.843 -14.920 1.00 98.19 68 GLN A O 1
ATOM 501 N N . ARG A 1 69 ? 12.363 -2.946 -16.825 1.00 97.81 69 ARG A N 1
ATOM 502 C CA . ARG A 1 69 ? 11.068 -3.651 -16.885 1.00 97.81 69 ARG A CA 1
ATOM 503 C C . ARG A 1 69 ? 10.947 -4.700 -15.787 1.00 97.81 69 ARG A C 1
ATOM 505 O O . ARG A 1 69 ? 9.880 -4.816 -15.184 1.00 97.81 69 ARG A O 1
ATOM 512 N N . GLU A 1 70 ? 12.019 -5.435 -15.509 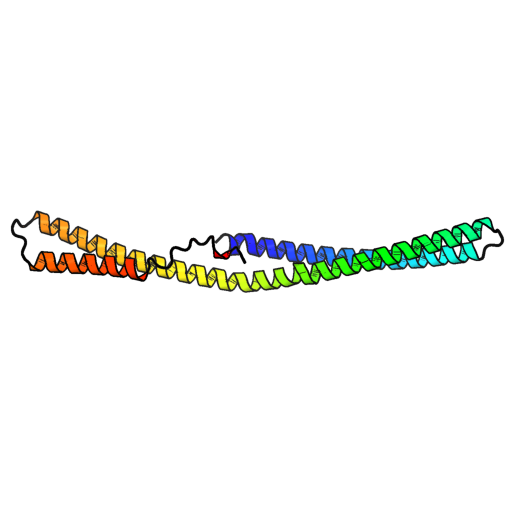1.00 97.81 70 GLU A N 1
ATOM 513 C CA . GLU A 1 70 ? 12.045 -6.398 -14.409 1.00 97.81 70 GLU A CA 1
ATOM 514 C C . GLU A 1 70 ? 11.874 -5.694 -13.056 1.00 97.81 70 GLU A C 1
ATOM 516 O O . GLU A 1 70 ? 10.992 -6.063 -12.276 1.00 97.81 70 GLU A O 1
ATOM 521 N N . ILE A 1 71 ? 12.621 -4.609 -12.826 1.00 97.44 71 ILE A N 1
ATOM 522 C CA . ILE A 1 71 ? 12.491 -3.774 -11.622 1.00 97.44 71 ILE A CA 1
ATOM 523 C C . ILE A 1 71 ? 11.053 -3.260 -11.476 1.00 97.44 71 ILE A C 1
ATOM 525 O O . ILE A 1 71 ? 10.457 -3.361 -10.403 1.00 97.44 71 ILE A O 1
ATOM 529 N N . GLN A 1 72 ? 10.458 -2.746 -12.555 1.00 96.81 72 GLN A N 1
ATOM 530 C CA . GLN A 1 72 ? 9.084 -2.247 -12.540 1.00 96.81 72 GLN A CA 1
ATOM 531 C C . GLN A 1 72 ? 8.065 -3.353 -12.212 1.00 96.81 72 GLN A C 1
ATOM 533 O O . GLN A 1 72 ? 7.095 -3.108 -11.490 1.00 96.81 72 GLN A O 1
ATOM 538 N N . SER A 1 73 ? 8.283 -4.571 -12.712 1.00 96.44 73 SER A N 1
ATOM 539 C CA . SER A 1 73 ? 7.453 -5.738 -12.397 1.00 96.44 73 SER A CA 1
ATOM 540 C C . SER A 1 73 ? 7.511 -6.081 -10.905 1.00 96.44 73 SER A C 1
ATOM 542 O O . SER A 1 73 ? 6.471 -6.218 -10.255 1.00 96.44 73 SER A O 1
ATOM 544 N N . GLN A 1 74 ? 8.717 -6.128 -10.329 1.00 97.50 74 GLN A N 1
ATOM 545 C CA . GLN A 1 74 ? 8.908 -6.373 -8.898 1.00 97.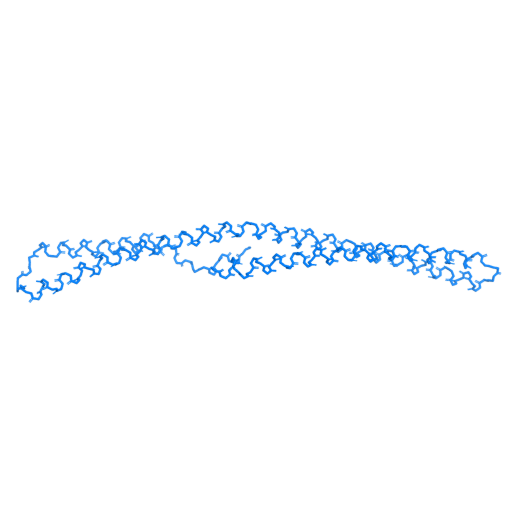50 74 GLN A CA 1
ATOM 546 C C . GLN A 1 74 ? 8.256 -5.279 -8.042 1.00 97.50 74 GLN A C 1
ATOM 548 O O . GLN A 1 74 ? 7.529 -5.592 -7.101 1.00 97.50 74 GLN A O 1
ATOM 553 N N . GLN A 1 75 ? 8.422 -4.004 -8.411 1.00 95.75 75 GLN A N 1
ATOM 554 C CA . GLN A 1 75 ? 7.776 -2.884 -7.721 1.00 95.75 75 GLN A CA 1
ATOM 555 C C . GLN A 1 75 ? 6.251 -3.035 -7.691 1.00 95.75 75 GLN A C 1
ATOM 557 O O . GLN A 1 75 ? 5.649 -2.882 -6.631 1.00 95.75 75 GLN A O 1
ATOM 562 N N . LEU A 1 76 ? 5.617 -3.388 -8.816 1.00 96.94 76 LEU A N 1
ATOM 563 C CA . LEU A 1 76 ? 4.166 -3.601 -8.872 1.00 96.94 76 LEU A CA 1
ATOM 564 C C . LEU A 1 76 ? 3.700 -4.759 -7.982 1.00 96.94 76 LEU A C 1
ATOM 566 O O . LEU A 1 76 ? 2.613 -4.677 -7.408 1.00 96.94 76 LEU A O 1
ATOM 570 N N . ASN A 1 77 ? 4.502 -5.814 -7.836 1.00 97.44 77 ASN A N 1
ATOM 571 C CA . ASN A 1 77 ? 4.196 -6.898 -6.902 1.00 97.44 77 ASN A CA 1
ATOM 572 C C . ASN A 1 77 ? 4.263 -6.419 -5.448 1.00 97.44 77 ASN A C 1
ATOM 574 O O . ASN A 1 77 ? 3.351 -6.713 -4.677 1.00 97.44 77 ASN A O 1
ATOM 578 N N . THR A 1 78 ? 5.254 -5.596 -5.097 1.00 97.19 78 THR A N 1
ATOM 579 C CA . THR A 1 78 ? 5.326 -4.953 -3.777 1.00 97.19 78 THR A CA 1
ATOM 580 C C . THR A 1 78 ? 4.110 -4.062 -3.507 1.00 97.19 78 THR A C 1
ATOM 582 O O . THR A 1 78 ? 3.590 -4.068 -2.394 1.00 97.19 78 THR A O 1
ATOM 585 N N . LEU A 1 79 ? 3.590 -3.340 -4.510 1.00 97.44 79 LEU A N 1
ATOM 586 C CA . LEU A 1 79 ? 2.363 -2.540 -4.340 1.00 97.44 79 LEU A CA 1
ATOM 587 C C . LEU A 1 79 ? 1.129 -3.407 -4.086 1.00 97.44 79 LEU A C 1
ATOM 589 O O . LEU A 1 79 ? 0.295 -3.058 -3.251 1.00 97.44 79 LEU A O 1
ATOM 593 N N . LYS A 1 80 ? 1.016 -4.546 -4.778 1.00 97.56 80 LYS A N 1
ATOM 594 C CA . LYS A 1 80 ? -0.063 -5.511 -4.526 1.00 97.56 80 LYS A CA 1
ATOM 595 C C . LYS A 1 80 ? 0.017 -6.062 -3.104 1.00 97.56 80 LYS A C 1
ATOM 597 O O . LYS A 1 80 ? -1.002 -6.065 -2.420 1.00 97.56 80 LYS A O 1
ATOM 602 N N . ALA A 1 81 ? 1.209 -6.458 -2.656 1.00 98.12 81 ALA A N 1
ATOM 603 C CA . ALA A 1 81 ? 1.437 -6.930 -1.291 1.00 98.12 81 ALA A CA 1
ATOM 604 C C . ALA A 1 81 ? 1.088 -5.847 -0.258 1.00 98.12 81 ALA A C 1
ATOM 606 O O . ALA A 1 81 ? 0.331 -6.099 0.668 1.00 98.12 81 ALA A O 1
ATOM 607 N N . PHE A 1 82 ? 1.511 -4.596 -0.470 1.00 98.12 82 PHE A N 1
ATOM 608 C CA . PHE A 1 82 ? 1.134 -3.480 0.405 1.00 98.12 82 PHE A CA 1
ATOM 609 C C . PHE A 1 82 ? -0.390 -3.322 0.541 1.00 98.12 82 PHE A C 1
ATOM 611 O O . PHE A 1 82 ? -0.901 -3.059 1.627 1.00 98.12 82 PHE A O 1
ATOM 618 N N . TYR A 1 83 ? -1.147 -3.512 -0.540 1.00 98.25 83 TYR A N 1
ATOM 619 C CA . TYR A 1 83 ? -2.604 -3.466 -0.463 1.00 98.25 83 TYR A CA 1
ATOM 620 C C . TYR A 1 83 ? -3.197 -4.670 0.288 1.00 98.25 83 TYR A C 1
ATOM 622 O O . TYR A 1 83 ? -4.003 -4.485 1.201 1.00 98.25 83 TYR A O 1
ATOM 630 N N . VAL A 1 84 ? -2.804 -5.889 -0.091 1.00 98.19 84 VAL A N 1
ATOM 631 C CA . VAL A 1 84 ? -3.392 -7.139 0.422 1.00 98.19 84 VAL A CA 1
ATOM 632 C C . VAL A 1 84 ? -2.978 -7.427 1.862 1.00 98.19 84 VAL A C 1
ATOM 634 O O . VAL A 1 84 ? -3.815 -7.850 2.653 1.00 98.19 84 VAL A O 1
ATOM 637 N N . ASP A 1 85 ? -1.724 -7.160 2.211 1.00 97.88 85 ASP A N 1
ATOM 638 C CA . ASP A 1 85 ? -1.131 -7.587 3.479 1.00 97.88 85 ASP A CA 1
ATOM 639 C C . ASP A 1 85 ? -1.182 -6.487 4.547 1.00 97.88 85 ASP A C 1
ATOM 641 O O . ASP A 1 85 ? -1.078 -6.782 5.736 1.00 97.88 85 ASP A O 1
ATOM 645 N N . LEU A 1 86 ? -1.364 -5.218 4.152 1.00 96.62 86 LEU A N 1
ATOM 646 C CA . LEU A 1 86 ? -1.442 -4.096 5.092 1.00 96.62 86 LEU A CA 1
ATOM 647 C C . LEU A 1 86 ? -2.777 -3.353 5.035 1.00 96.62 86 LEU A C 1
ATOM 649 O O . LEU A 1 86 ? -3.437 -3.223 6.065 1.00 96.62 86 LEU A O 1
ATOM 653 N N . ILE A 1 87 ? -3.183 -2.847 3.865 1.00 97.94 87 ILE A N 1
ATOM 654 C CA . ILE A 1 87 ? -4.380 -1.995 3.777 1.00 97.94 87 ILE A CA 1
ATOM 655 C C . ILE A 1 87 ? -5.646 -2.791 4.110 1.00 97.94 87 ILE A C 1
ATOM 657 O O . ILE A 1 87 ? -6.389 -2.389 5.003 1.00 97.94 87 ILE A O 1
ATOM 661 N N . VAL A 1 88 ? -5.878 -3.928 3.450 1.00 97.56 88 VAL A N 1
ATOM 662 C CA . VAL A 1 88 ? -7.098 -4.733 3.644 1.00 97.56 88 VAL A CA 1
ATOM 663 C C . VAL A 1 88 ? -7.255 -5.244 5.090 1.00 97.56 88 VAL A C 1
ATOM 665 O O . VAL A 1 88 ? -8.341 -5.077 5.658 1.00 97.56 88 VAL A O 1
ATOM 668 N N . PRO A 1 89 ? -6.222 -5.817 5.741 1.00 96.56 89 PRO A N 1
ATOM 669 C CA . PRO A 1 89 ? -6.333 -6.265 7.126 1.00 96.56 89 PRO A CA 1
ATOM 670 C C . PRO A 1 89 ? -6.604 -5.108 8.083 1.00 96.56 89 PRO A C 1
ATOM 672 O O . PRO A 1 89 ? -7.448 -5.234 8.972 1.00 96.56 89 PRO A O 1
ATOM 675 N N . LEU A 1 90 ? -5.951 -3.960 7.869 1.00 95.69 90 LEU A N 1
ATOM 676 C CA . LEU A 1 90 ? -6.163 -2.779 8.696 1.00 95.69 90 LEU A CA 1
ATOM 677 C C . LEU A 1 90 ? -7.603 -2.261 8.572 1.00 95.69 90 LEU A C 1
ATOM 679 O O . LEU A 1 90 ? -8.208 -1.947 9.593 1.00 95.69 90 LEU A O 1
ATOM 683 N N . GLU A 1 91 ? -8.178 -2.245 7.362 1.00 95.00 91 GLU A N 1
ATOM 684 C CA . GLU A 1 91 ? -9.589 -1.896 7.126 1.00 95.00 91 GLU A CA 1
ATOM 685 C C . GLU A 1 91 ? -10.554 -2.829 7.869 1.00 95.00 91 GLU A C 1
ATOM 687 O O . GLU A 1 91 ? -11.437 -2.363 8.591 1.00 95.00 91 GLU A O 1
ATOM 692 N N . SER A 1 92 ? -10.345 -4.144 7.757 1.00 95.00 92 SER A N 1
ATOM 693 C CA . SER A 1 92 ? -11.144 -5.145 8.478 1.00 95.00 92 SER A CA 1
ATOM 694 C C . SER A 1 92 ? -11.055 -4.957 9.997 1.00 95.00 92 SER A C 1
ATOM 696 O O . SER A 1 92 ? -12.065 -5.061 10.700 1.00 95.00 92 SER A O 1
ATOM 698 N N . ASN A 1 93 ? -9.858 -4.687 10.522 1.00 92.06 93 ASN A N 1
ATOM 699 C CA . ASN A 1 93 ? -9.643 -4.576 11.962 1.00 92.06 93 ASN A CA 1
ATOM 700 C C . ASN A 1 93 ? -10.354 -3.350 12.540 1.00 92.06 93 ASN A C 1
ATOM 702 O O . ASN A 1 93 ? -11.104 -3.487 13.502 1.00 92.06 93 ASN A O 1
ATOM 706 N N . ILE A 1 94 ? -10.239 -2.175 11.912 1.00 92.31 94 ILE A N 1
ATOM 707 C CA . ILE A 1 94 ? -10.882 -0.955 12.434 1.00 92.31 94 ILE A CA 1
ATOM 708 C C . ILE A 1 94 ? -12.421 -1.021 12.419 1.00 92.31 94 ILE A C 1
ATOM 710 O O . ILE A 1 94 ? -13.088 -0.377 13.240 1.00 92.31 94 ILE A O 1
ATOM 714 N N . GLU A 1 95 ? -13.006 -1.788 11.493 1.00 88.88 95 GLU A N 1
ATOM 715 C CA . GLU A 1 95 ? -14.450 -2.037 11.452 1.00 88.88 95 GLU A CA 1
ATOM 716 C C . GLU A 1 95 ? -14.908 -2.934 12.606 1.00 88.88 95 GLU A C 1
ATOM 718 O O . GLU A 1 95 ? -15.942 -2.663 13.228 1.00 88.88 95 GLU A O 1
ATOM 723 N N . LYS A 1 96 ? -14.136 -3.979 12.920 1.00 90.81 96 LYS A N 1
ATOM 724 C CA . LYS A 1 96 ? -14.443 -4.924 14.004 1.00 90.81 96 LYS A CA 1
ATOM 725 C C . LYS A 1 96 ? -14.182 -4.315 15.379 1.00 90.81 96 LYS A C 1
ATOM 727 O O . LYS A 1 96 ? -15.056 -4.390 16.247 1.00 90.81 96 LYS A O 1
ATOM 732 N N . ASP A 1 97 ? -13.045 -3.644 15.546 1.00 89.25 97 ASP A N 1
ATOM 733 C CA . ASP A 1 97 ? -12.591 -3.056 16.811 1.00 89.25 97 ASP A CA 1
ATOM 734 C C . ASP A 1 97 ? -13.629 -2.121 17.418 1.00 89.25 97 ASP A C 1
ATOM 736 O O . ASP A 1 97 ? -13.838 -2.112 18.629 1.00 89.25 97 ASP A O 1
ATOM 740 N N . THR A 1 98 ? -14.343 -1.364 16.581 1.00 87.44 98 THR A N 1
ATOM 741 C CA . THR A 1 98 ? -15.356 -0.422 17.067 1.00 87.44 98 THR A CA 1
ATOM 742 C C . THR A 1 98 ? -16.451 -1.139 17.867 1.00 87.44 98 THR A C 1
ATOM 744 O O . THR A 1 98 ? -16.834 -0.675 18.942 1.00 87.44 98 THR A O 1
ATOM 747 N N . LYS A 1 99 ? -16.925 -2.297 17.388 1.00 88.50 99 LYS A N 1
ATOM 748 C CA . LYS A 1 99 ? -17.977 -3.082 18.054 1.00 88.50 99 LYS A CA 1
ATOM 749 C C . LYS A 1 99 ? -17.455 -3.764 19.314 1.00 88.50 99 LYS A C 1
ATOM 751 O O . LYS A 1 99 ? -18.125 -3.724 20.344 1.00 88.50 99 LYS A O 1
ATOM 756 N N . VAL A 1 100 ? -16.268 -4.363 19.229 1.00 90.44 100 VAL A N 1
ATOM 757 C CA . VAL A 1 100 ? -15.644 -5.094 20.342 1.00 90.44 100 VAL A CA 1
ATOM 758 C C . VAL A 1 100 ? -15.348 -4.146 21.501 1.00 90.44 100 VAL A C 1
ATOM 760 O O . VAL A 1 100 ? -15.838 -4.358 22.606 1.00 90.44 100 VAL A O 1
ATOM 763 N N . VAL A 1 101 ? -14.665 -3.029 21.237 1.00 90.06 101 VAL A N 1
ATOM 764 C CA . VAL A 1 101 ? -14.295 -2.062 22.280 1.00 90.06 101 VAL A CA 1
ATOM 765 C C . VAL A 1 101 ? -15.528 -1.437 22.933 1.00 90.06 101 VAL A C 1
ATOM 767 O O . VAL A 1 101 ? -15.538 -1.222 24.144 1.00 90.06 101 VAL A O 1
ATOM 770 N N . GLN A 1 102 ? -16.591 -1.156 22.171 1.00 88.88 102 GLN A N 1
ATOM 771 C CA . GLN A 1 102 ? -17.844 -0.661 22.749 1.00 88.88 102 GLN A CA 1
ATOM 772 C C . GLN A 1 102 ? -18.540 -1.712 23.623 1.00 88.88 102 GLN A C 1
ATOM 774 O O . GLN A 1 102 ? -19.010 -1.376 24.714 1.00 88.88 102 GLN A O 1
ATOM 779 N N . ALA A 1 103 ? -18.606 -2.968 23.171 1.00 90.50 103 ALA A N 1
ATOM 780 C CA . ALA A 1 103 ? -19.200 -4.061 23.935 1.00 90.50 103 ALA A CA 1
ATOM 781 C C . ALA A 1 103 ? -18.443 -4.299 25.251 1.00 90.50 103 ALA A C 1
ATOM 783 O O . ALA A 1 103 ? -19.065 -4.341 26.317 1.00 90.50 103 ALA A O 1
ATOM 784 N N . ASP A 1 104 ? -17.113 -4.346 25.191 1.00 88.62 104 ASP A N 1
ATOM 785 C CA . ASP A 1 104 ? -16.247 -4.511 26.358 1.00 88.62 104 ASP A CA 1
ATOM 786 C C . ASP A 1 104 ? -16.370 -3.328 27.317 1.00 88.62 104 ASP A C 1
ATOM 788 O O . ASP A 1 104 ? -16.540 -3.517 28.523 1.00 88.62 104 ASP A O 1
ATOM 792 N N . HIS A 1 105 ? -16.386 -2.096 26.799 1.00 87.25 105 HIS A N 1
ATOM 793 C CA . HIS A 1 105 ? -16.566 -0.903 27.624 1.00 87.25 105 HIS A CA 1
ATOM 794 C C . HIS A 1 105 ? -17.929 -0.882 28.329 1.00 87.25 105 HIS A C 1
ATOM 796 O O . HIS A 1 105 ? -18.024 -0.488 29.497 1.00 87.25 105 HIS A O 1
ATOM 802 N N . LYS A 1 106 ? -18.996 -1.319 27.648 1.00 89.44 106 LYS A N 1
ATOM 803 C CA . LYS A 1 106 ? -20.335 -1.431 28.238 1.00 89.44 106 LYS A CA 1
ATOM 804 C C . LYS A 1 106 ? -20.371 -2.506 29.324 1.00 89.44 106 LYS A C 1
ATOM 806 O O . LYS A 1 106 ? -20.880 -2.236 30.412 1.00 89.44 106 LYS A O 1
ATOM 811 N N . LYS A 1 107 ? -19.812 -3.690 29.050 1.00 89.38 107 LYS A N 1
ATOM 812 C CA . LYS A 1 107 ? -19.738 -4.805 30.005 1.00 89.38 107 LYS A CA 1
ATOM 813 C C . LYS A 1 107 ? -18.952 -4.407 31.255 1.00 89.38 107 LYS A C 1
ATOM 815 O O . LYS A 1 107 ? -19.452 -4.583 32.363 1.00 89.38 107 LYS A O 1
ATOM 820 N N . PHE A 1 108 ? -17.792 -3.780 31.071 1.00 86.44 108 PHE A N 1
ATOM 821 C CA . PHE A 1 108 ? -16.963 -3.268 32.159 1.00 86.44 108 PHE A CA 1
ATOM 822 C C . PHE A 1 108 ? -17.716 -2.250 33.027 1.00 86.44 108 PHE A C 1
ATOM 824 O O . PHE A 1 108 ? -17.792 -2.408 34.242 1.00 86.44 108 PHE A O 1
ATOM 831 N N . ASN A 1 109 ? -18.336 -1.230 32.421 1.00 83.44 109 ASN A N 1
ATOM 832 C CA . ASN A 1 109 ? -19.088 -0.224 33.179 1.00 83.44 109 ASN A CA 1
ATOM 833 C C . ASN A 1 109 ? -20.291 -0.813 33.922 1.00 83.44 109 ASN A C 1
ATOM 835 O O . ASN A 1 109 ? -20.590 -0.388 35.038 1.00 83.44 109 ASN A O 1
ATOM 839 N N . GLN A 1 110 ? -20.997 -1.771 33.316 1.00 86.75 110 GLN A N 1
ATOM 840 C CA . GLN A 1 110 ? -22.120 -2.445 33.962 1.00 86.75 110 GLN A CA 1
ATOM 841 C C . GLN A 1 110 ? -21.658 -3.235 35.190 1.00 86.75 110 GLN A C 1
ATOM 843 O O . GLN A 1 110 ? -22.264 -3.114 36.255 1.00 86.75 110 GLN A O 1
ATOM 848 N N . GLN A 1 111 ? -20.568 -3.996 35.055 1.00 79.06 111 GLN A N 1
ATOM 849 C CA . GLN A 1 111 ? -19.964 -4.729 36.166 1.00 79.06 111 GLN A CA 1
ATOM 850 C C . GLN A 1 111 ? -19.497 -3.775 37.269 1.00 79.06 111 GLN A C 1
ATOM 852 O O . GLN A 1 111 ? -19.837 -3.983 38.431 1.00 79.06 111 GLN A O 1
ATOM 857 N N . TYR A 1 112 ? -18.802 -2.693 36.912 1.00 80.06 112 TYR A N 1
ATOM 858 C CA . TYR A 1 112 ? -18.338 -1.689 37.869 1.00 80.06 112 TYR A CA 1
ATOM 859 C C . TYR A 1 112 ? -19.494 -1.039 38.644 1.00 80.06 112 TYR A C 1
ATOM 861 O O . TYR A 1 112 ? -19.439 -0.942 39.868 1.00 80.06 112 TYR A O 1
ATOM 869 N N . ARG A 1 113 ? -20.578 -0.636 37.960 1.00 80.00 113 ARG A N 1
ATOM 870 C CA . ARG A 1 113 ? -21.772 -0.075 38.620 1.00 80.00 113 ARG A CA 1
ATOM 871 C C . ARG A 1 113 ? -22.418 -1.067 39.581 1.00 80.00 113 ARG A C 1
ATOM 873 O O . ARG A 1 113 ? -22.729 -0.695 40.707 1.00 80.00 113 ARG A O 1
ATOM 880 N N . CYS A 1 114 ? -22.577 -2.319 39.156 1.00 78.56 114 CYS A N 1
ATOM 881 C CA . CYS A 1 114 ? -23.134 -3.367 40.007 1.00 78.56 114 CYS A CA 1
ATOM 882 C C . CYS A 1 114 ? -22.292 -3.556 41.282 1.00 78.56 114 CYS A C 1
ATOM 884 O O . CYS A 1 114 ? -22.834 -3.540 42.387 1.00 78.56 114 CYS A O 1
ATOM 886 N N . GLN A 1 115 ? -20.963 -3.641 41.142 1.00 72.94 115 GLN A N 1
ATOM 887 C CA . GLN A 1 115 ? -20.052 -3.744 42.285 1.00 72.94 115 GLN A CA 1
ATOM 888 C C . GLN A 1 115 ? -20.148 -2.531 43.217 1.00 72.94 115 GLN A C 1
ATOM 890 O O . GLN A 1 115 ? -20.242 -2.691 44.436 1.00 72.94 115 GLN A O 1
ATOM 895 N N . TYR A 1 116 ? -20.185 -1.320 42.655 1.00 80.69 116 TYR A N 1
ATOM 896 C CA . TYR A 1 116 ? -20.338 -0.091 43.430 1.00 80.69 116 TYR A CA 1
ATOM 897 C C . TYR A 1 116 ? -21.643 -0.077 44.240 1.00 80.69 116 TYR A C 1
ATOM 899 O O . TYR A 1 116 ? -21.630 0.274 45.422 1.00 80.69 116 TYR A O 1
ATOM 907 N N . ASP A 1 117 ? -22.762 -0.504 43.649 1.00 73.56 117 ASP A N 1
ATOM 908 C CA . ASP A 1 117 ? -24.063 -0.549 44.325 1.00 73.56 117 ASP A CA 1
ATOM 909 C C . ASP A 1 117 ? -24.077 -1.548 45.490 1.00 73.56 117 ASP A C 1
ATOM 911 O O . ASP A 1 117 ? -24.633 -1.256 46.555 1.00 73.56 117 ASP A O 1
ATOM 915 N N . VAL A 1 118 ? -23.449 -2.717 45.320 1.00 74.62 118 VAL A N 1
ATOM 916 C CA . VAL A 1 118 ? -23.305 -3.724 46.385 1.00 74.62 118 VAL A CA 1
ATOM 917 C C . VAL A 1 118 ? -22.433 -3.186 47.519 1.00 74.62 118 VAL A C 1
ATOM 919 O O . VAL A 1 118 ? -22.846 -3.221 48.683 1.00 74.62 118 VAL A O 1
ATOM 922 N N . TYR A 1 119 ? -21.274 -2.611 47.189 1.00 75.19 119 TYR A N 1
ATOM 923 C CA . TYR A 1 119 ? -20.374 -1.993 48.162 1.00 75.19 119 TYR A CA 1
ATOM 924 C C . TYR A 1 119 ? -21.058 -0.859 48.941 1.00 75.19 119 TYR A C 1
ATOM 926 O O . TYR A 1 119 ? -21.009 -0.819 50.171 1.00 75.19 119 TYR A O 1
ATOM 934 N N . SER A 1 120 ? -21.761 0.037 48.244 1.00 79.94 120 SER A N 1
ATOM 935 C CA . SER A 1 120 ? -22.495 1.159 48.840 1.00 79.94 120 SER A CA 1
ATOM 936 C C . SER A 1 120 ? -23.568 0.681 49.828 1.00 79.94 120 SER A C 1
ATOM 938 O O . SER A 1 120 ? -23.668 1.189 50.954 1.00 79.94 120 SER A O 1
ATOM 940 N N . LYS A 1 121 ? -24.325 -0.366 49.466 1.00 78.19 121 LYS A N 1
ATOM 941 C CA . LYS A 1 121 ? -25.310 -0.997 50.359 1.00 78.19 121 LYS A CA 1
ATOM 942 C C . LYS A 1 121 ? -24.644 -1.595 51.598 1.00 78.19 121 LYS A C 1
ATOM 944 O O . LYS A 1 121 ? -25.090 -1.285 52.706 1.00 78.19 121 LYS A O 1
ATOM 949 N N . ALA A 1 122 ? -23.568 -2.369 51.443 1.00 75.88 122 ALA A N 1
ATOM 950 C CA . ALA A 1 122 ? 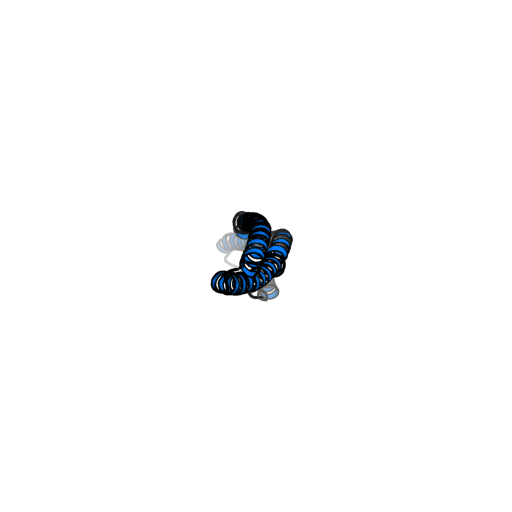-22.822 -2.947 52.564 1.00 75.88 122 ALA A CA 1
ATOM 951 C C . ALA A 1 122 ? -22.281 -1.858 53.510 1.00 75.88 122 ALA A C 1
ATOM 953 O O . ALA A 1 122 ? -22.520 -1.901 54.719 1.00 75.88 122 ALA A O 1
ATOM 954 N N . MET A 1 123 ? -21.672 -0.805 52.960 1.00 76.50 123 MET A N 1
ATOM 955 C CA . MET A 1 123 ? -21.176 0.347 53.717 1.00 76.50 123 MET A CA 1
ATOM 956 C C . MET A 1 123 ? -22.289 1.042 54.521 1.00 76.50 123 MET A C 1
ATOM 958 O O . MET A 1 123 ? -22.098 1.424 55.679 1.00 76.50 123 MET A O 1
ATOM 962 N N . SER A 1 124 ? -23.482 1.194 53.934 1.00 79.19 124 SER A N 1
ATOM 963 C CA . SER A 1 124 ? -24.633 1.795 54.618 1.00 79.19 124 SER A CA 1
ATOM 964 C C . SER A 1 124 ? -25.134 0.947 55.797 1.00 79.19 124 SER A C 1
ATOM 966 O O . SER A 1 124 ? -25.519 1.501 56.832 1.00 79.19 124 SER A O 1
ATOM 968 N N . LEU A 1 125 ? -25.090 -0.386 55.676 1.00 78.44 125 LEU A N 1
ATOM 969 C CA . LEU A 1 125 ? -25.464 -1.319 56.740 1.00 78.44 125 LEU A CA 1
ATOM 970 C C . LEU A 1 125 ? -24.465 -1.260 57.896 1.00 78.44 125 LEU A C 1
ATOM 972 O O . LEU A 1 125 ? -24.885 -1.123 59.046 1.00 78.44 125 LEU A O 1
ATOM 976 N N . VAL A 1 126 ? -23.165 -1.254 57.593 1.00 74.50 126 VAL A N 1
ATOM 977 C CA . VAL A 1 126 ? -22.088 -1.105 58.586 1.00 74.50 126 VAL A CA 1
ATOM 978 C C . VAL A 1 126 ? -22.236 0.212 59.357 1.00 74.50 126 VAL A C 1
ATOM 980 O O . VAL A 1 126 ? -22.235 0.206 60.587 1.00 74.50 126 VAL A O 1
ATOM 983 N N . LYS A 1 127 ? -22.468 1.341 58.665 1.00 77.06 127 LYS A N 1
ATOM 984 C CA . LYS A 1 127 ? -22.703 2.652 59.308 1.00 77.06 127 LYS A CA 1
ATOM 985 C C . LYS A 1 127 ? -23.968 2.691 60.170 1.00 77.06 127 LYS A C 1
ATOM 987 O O . LYS A 1 127 ? -23.986 3.344 61.213 1.00 77.06 127 LYS A O 1
ATOM 992 N N . LYS A 1 128 ? -25.054 2.035 59.746 1.00 76.88 128 LYS A N 1
ATOM 993 C CA . LYS A 1 128 ? -26.270 1.912 60.571 1.00 76.88 128 LYS A CA 1
ATOM 994 C C . LYS A 1 128 ? -26.002 1.069 61.814 1.00 76.88 128 LYS A C 1
ATOM 996 O O . LYS A 1 128 ? -26.506 1.397 62.885 1.00 76.88 128 LYS A O 1
ATOM 1001 N N . HIS A 1 129 ? -25.208 0.011 61.677 1.00 65.38 129 HIS A N 1
ATOM 1002 C CA . HIS A 1 129 ? -24.875 -0.884 62.773 1.00 65.38 129 HIS A CA 1
ATOM 1003 C C . HIS A 1 129 ? -23.955 -0.223 63.808 1.00 65.38 129 HIS A C 1
ATOM 1005 O O . HIS A 1 129 ? -24.264 -0.285 64.993 1.00 65.38 129 HIS A O 1
ATOM 1011 N N . SER A 1 130 ? -22.914 0.507 63.388 1.00 67.38 130 SER A N 1
ATOM 1012 C CA . SER A 1 130 ? -22.006 1.211 64.310 1.00 67.38 130 SER A CA 1
ATOM 1013 C C . SER A 1 130 ? -22.714 2.276 65.162 1.00 67.38 130 SER A C 1
ATOM 1015 O O . SER A 1 130 ? -22.433 2.417 66.352 1.00 67.38 130 SER A O 1
ATOM 1017 N N . LYS A 1 131 ? -23.713 2.974 64.602 1.00 64.81 131 LYS A N 1
ATOM 1018 C CA . LYS A 1 131 ? -24.569 3.908 65.362 1.00 64.81 131 LYS A CA 1
ATOM 1019 C C . LYS A 1 131 ? -25.470 3.199 66.382 1.00 64.81 131 LYS A C 1
ATOM 1021 O O . LYS A 1 131 ? -25.770 3.761 67.433 1.00 64.81 131 LYS A O 1
ATOM 1026 N N . LYS A 1 132 ? -25.894 1.968 66.085 1.00 57.94 132 LYS A N 1
ATOM 1027 C CA . LYS A 1 132 ? -26.775 1.160 66.944 1.00 57.94 132 LYS A CA 1
ATOM 1028 C C . LYS A 1 132 ? -26.007 0.387 68.023 1.00 57.94 132 LYS A C 1
ATOM 1030 O O . LYS A 1 132 ? -26.557 0.144 69.091 1.00 57.94 132 LYS A O 1
ATOM 1035 N N . SER A 1 133 ? -24.746 0.032 67.772 1.00 51.44 133 SER A N 1
ATOM 1036 C CA . SER A 1 133 ? -23.873 -0.632 68.749 1.00 51.44 133 SER A CA 1
ATOM 1037 C C . SER A 1 133 ? -23.311 0.331 69.795 1.00 51.44 133 SER A C 1
ATOM 1039 O O . SER A 1 133 ? -23.046 -0.091 70.911 1.00 51.44 133 SER A O 1
ATOM 1041 N N . SER A 1 134 ? -23.189 1.625 69.473 1.00 52.06 134 SER A N 1
ATOM 1042 C CA . SER A 1 134 ? -22.831 2.673 70.447 1.00 52.06 134 SER A CA 1
ATOM 1043 C C . SER A 1 134 ? -23.903 2.868 71.539 1.00 52.06 134 SER A C 1
ATOM 1045 O O . SER A 1 134 ? -23.635 3.431 72.592 1.00 52.06 134 SER A O 1
ATOM 1047 N N . SER A 1 135 ? -25.129 2.372 71.320 1.00 51.56 135 SER A N 1
ATOM 1048 C CA . SER A 1 135 ? -26.284 2.637 72.187 1.00 51.56 135 SER A CA 1
ATOM 1049 C C . SER A 1 135 ? -26.770 1.457 73.049 1.00 51.56 135 SER A C 1
ATOM 1051 O O . SER A 1 135 ? -27.706 1.663 73.820 1.00 51.56 135 SER A O 1
ATOM 1053 N N . LYS A 1 136 ? -26.188 0.240 72.989 1.00 51.06 136 LYS A N 1
ATOM 1054 C CA . LYS A 1 136 ? -26.629 -0.903 73.834 1.00 51.06 136 LYS A CA 1
ATOM 1055 C C . LYS A 1 136 ? -25.501 -1.873 74.225 1.00 51.06 136 LYS A C 1
ATOM 1057 O O . LYS A 1 136 ? -24.916 -2.528 73.370 1.00 51.06 136 LYS A O 1
ATOM 1062 N N . VAL A 1 137 ? -25.300 -2.026 75.538 1.00 48.78 137 VAL A N 1
ATOM 1063 C CA . VAL A 1 137 ? -24.280 -2.857 76.222 1.00 48.78 137 VAL A CA 1
ATOM 1064 C C . VAL A 1 137 ? -24.544 -4.379 76.179 1.00 48.78 137 VAL A C 1
ATOM 1066 O O . VAL A 1 137 ? -23.694 -5.145 76.603 1.00 48.78 137 VAL A O 1
ATOM 1069 N N . ASN A 1 138 ? -25.638 -4.873 75.586 1.00 52.53 138 ASN A N 1
ATOM 1070 C CA . ASN A 1 138 ? -25.893 -6.321 75.469 1.00 52.53 138 ASN A CA 1
ATOM 1071 C C . ASN A 1 138 ? -26.077 -6.744 74.003 1.00 52.53 138 ASN A C 1
ATOM 1073 O O . ASN A 1 138 ? -27.119 -6.472 73.402 1.00 52.53 138 ASN A O 1
ATOM 1077 N N . ARG A 1 139 ? -25.077 -7.424 73.420 1.00 52.81 139 ARG A N 1
ATOM 1078 C CA . ARG A 1 139 ? -25.186 -8.039 72.085 1.00 52.81 139 ARG A CA 1
ATOM 1079 C C . ARG A 1 139 ? -25.800 -9.440 72.192 1.00 52.81 139 ARG A C 1
ATOM 1081 O O . ARG A 1 139 ? -25.270 -10.294 72.889 1.00 52.81 139 ARG A O 1
ATOM 1088 N N . SER A 1 140 ? -26.904 -9.682 71.485 1.00 57.53 140 SER A N 1
ATOM 1089 C CA . SER A 1 140 ? -27.558 -10.996 71.389 1.00 57.53 140 SER A CA 1
ATOM 1090 C C . SER A 1 140 ? -27.076 -11.794 70.167 1.00 57.53 140 SER A C 1
ATOM 1092 O O . SER A 1 140 ? -26.611 -11.213 69.186 1.00 57.53 140 SER A O 1
ATOM 1094 N N . SER A 1 141 ? -27.239 -13.125 70.199 1.00 47.91 141 SER A N 1
ATOM 1095 C CA . SER A 1 141 ? -26.925 -14.079 69.110 1.00 47.91 141 SER A CA 1
ATOM 1096 C C . SER A 1 141 ? -27.449 -13.640 67.725 1.00 47.91 141 SER A C 1
ATOM 1098 O O . SER A 1 141 ? -26.746 -13.760 66.725 1.00 47.91 141 SER A O 1
ATOM 1100 N N . ALA A 1 142 ? -28.609 -12.977 67.669 1.00 55.06 142 ALA A N 1
ATOM 1101 C CA . ALA A 1 142 ? -29.189 -12.428 66.438 1.00 55.06 142 ALA A CA 1
ATOM 1102 C C . ALA A 1 142 ? -28.392 -11.260 65.807 1.00 55.06 142 ALA A C 1
ATOM 1104 O O . ALA A 1 142 ? -28.622 -10.910 64.647 1.00 55.06 142 ALA A O 1
ATOM 1105 N N . SER A 1 143 ? -27.489 -10.620 66.559 1.00 52.16 143 SER A N 1
ATOM 1106 C CA . SER A 1 143 ? -26.554 -9.608 66.049 1.00 52.16 143 SER A CA 1
ATOM 1107 C C . SER A 1 143 ? -25.394 -10.256 65.295 1.00 52.16 143 SER A C 1
ATOM 1109 O O . SER A 1 143 ? -25.004 -9.749 64.247 1.00 52.16 143 SER A O 1
ATOM 1111 N N . TYR A 1 144 ? -24.890 -11.385 65.798 1.00 54.06 144 TYR A N 1
ATOM 1112 C CA . TYR A 1 144 ? -23.803 -12.147 65.179 1.00 54.06 144 TYR A CA 1
ATOM 1113 C C . TYR A 1 144 ? -24.268 -12.828 63.889 1.00 54.06 144 TYR A C 1
ATOM 1115 O O . TYR A 1 144 ? -23.582 -12.785 62.875 1.00 54.06 144 TYR A O 1
ATOM 1123 N N . ASP A 1 145 ? -25.493 -13.350 63.883 1.00 56.28 145 ASP A N 1
ATOM 1124 C CA . ASP A 1 145 ? -26.090 -14.025 62.725 1.00 56.28 145 ASP A CA 1
ATOM 1125 C C . ASP A 1 145 ? -26.303 -13.077 61.522 1.00 56.28 145 ASP A C 1
ATOM 1127 O O . ASP A 1 145 ? -26.233 -13.455 60.350 1.00 56.28 145 ASP A O 1
ATOM 1131 N N . LYS A 1 146 ? -26.504 -11.783 61.807 1.00 56.59 146 LYS A N 1
ATOM 1132 C CA . LYS A 1 146 ? -26.581 -10.728 60.785 1.00 56.59 146 LYS A CA 1
ATOM 1133 C C . LYS A 1 146 ? -25.205 -10.268 60.307 1.00 56.59 146 LYS A C 1
ATOM 1135 O O . LYS A 1 146 ? -25.073 -9.960 59.125 1.00 56.59 146 LYS A O 1
ATOM 1140 N N . GLU A 1 147 ? -24.199 -10.240 61.182 1.00 53.38 147 GLU A N 1
ATOM 1141 C CA . GLU A 1 147 ? -22.801 -9.977 60.801 1.00 53.38 147 GLU A CA 1
ATOM 1142 C C . GLU A 1 147 ? -22.255 -11.091 59.892 1.00 53.38 147 GLU A C 1
ATOM 1144 O O . GLU A 1 147 ? -21.639 -10.789 58.873 1.00 53.38 147 GLU A O 1
ATOM 1149 N N . ILE A 1 148 ? -22.570 -12.359 60.180 1.00 60.47 148 ILE A N 1
ATOM 1150 C CA . ILE A 1 148 ? -22.174 -13.510 59.352 1.00 60.47 148 ILE A CA 1
ATOM 1151 C C . ILE A 1 148 ? -22.804 -13.429 57.957 1.00 60.47 148 ILE A C 1
ATOM 1153 O O . ILE A 1 148 ? -22.096 -13.607 56.970 1.00 60.47 148 ILE A O 1
ATOM 1157 N N . LYS A 1 149 ? -24.091 -13.068 57.843 1.00 59.81 149 LYS A N 1
ATOM 1158 C CA . LYS A 1 149 ? -24.748 -12.890 56.534 1.00 59.81 149 LYS A CA 1
ATOM 1159 C C . LYS A 1 149 ? -24.172 -11.735 55.719 1.00 59.81 149 LYS A C 1
ATOM 1161 O O . LYS A 1 149 ? -24.017 -11.874 54.511 1.00 59.81 149 LYS A O 1
ATOM 1166 N N . VAL A 1 150 ? -23.853 -10.603 56.351 1.00 57.38 150 VAL A N 1
ATOM 1167 C CA . VAL A 1 150 ? -23.220 -9.469 55.653 1.00 57.38 150 VAL A CA 1
ATOM 1168 C C . VAL A 1 150 ? -21.823 -9.855 55.164 1.00 57.38 150 VAL A C 1
ATOM 1170 O O . VAL A 1 150 ? -21.511 -9.598 54.004 1.00 57.38 150 VAL A O 1
ATOM 1173 N N . ASN A 1 151 ? -21.036 -10.541 55.998 1.00 56.72 151 ASN A N 1
ATOM 1174 C CA . ASN A 1 151 ? -19.698 -11.006 55.636 1.00 56.72 151 ASN A CA 1
ATOM 1175 C C . ASN A 1 151 ? -19.721 -12.120 54.572 1.00 56.72 151 ASN A C 1
ATOM 1177 O O . ASN A 1 151 ? -18.863 -12.137 53.693 1.00 56.72 151 ASN A O 1
ATOM 1181 N N . GLN A 1 152 ? -20.717 -13.011 54.595 1.00 55.41 152 GLN A N 1
ATOM 1182 C CA . GLN A 1 152 ? -20.922 -14.029 53.559 1.00 55.41 152 GLN A CA 1
ATOM 1183 C C . GLN A 1 152 ? -21.309 -13.413 52.218 1.00 55.41 152 GLN A C 1
ATOM 1185 O O . GLN A 1 152 ? -20.732 -13.806 51.217 1.00 55.41 152 GLN A O 1
ATOM 1190 N N . ILE A 1 153 ? -22.205 -12.419 52.188 1.00 58.53 153 ILE A N 1
ATOM 1191 C CA . ILE A 1 153 ? -22.566 -11.716 50.943 1.00 58.53 153 ILE A CA 1
ATOM 1192 C C . ILE A 1 153 ? -21.341 -11.008 50.349 1.00 58.53 153 ILE A C 1
ATOM 1194 O O . ILE A 1 153 ? -21.141 -11.034 49.136 1.00 58.53 153 ILE A O 1
ATOM 1198 N N . THR A 1 154 ? -20.491 -10.405 51.187 1.00 53.91 154 THR A N 1
ATOM 1199 C CA . THR A 1 154 ? -19.232 -9.815 50.712 1.00 53.91 154 THR A CA 1
ATOM 1200 C C . THR A 1 154 ? -18.229 -10.870 50.242 1.00 53.91 154 THR A C 1
ATOM 1202 O O . THR A 1 154 ? -17.564 -10.635 49.240 1.00 53.91 154 THR A O 1
ATOM 1205 N N . ALA A 1 155 ? -18.142 -12.030 50.902 1.00 53.88 155 ALA A N 1
ATOM 1206 C CA . ALA A 1 155 ? -17.219 -13.106 50.537 1.00 53.88 155 ALA A CA 1
ATOM 1207 C C . ALA A 1 155 ? -17.630 -13.816 49.237 1.00 53.88 155 ALA A C 1
ATOM 1209 O O . ALA A 1 155 ? -16.803 -13.970 48.348 1.00 53.88 155 ALA A O 1
ATOM 1210 N N . THR A 1 156 ? -18.913 -14.146 49.052 1.00 52.16 156 THR A N 1
ATOM 1211 C CA . THR A 1 156 ? -19.399 -14.801 47.823 1.00 52.16 156 THR A CA 1
ATOM 1212 C C . THR A 1 156 ? -19.223 -13.923 46.586 1.00 52.16 156 THR A C 1
ATOM 1214 O O . THR A 1 156 ? -18.912 -14.426 45.513 1.00 52.16 156 THR A O 1
ATOM 1217 N N . CYS A 1 157 ? -19.357 -12.599 46.723 1.00 50.19 157 CYS A N 1
ATOM 1218 C CA . CYS A 1 157 ? -19.123 -11.679 45.609 1.00 50.19 157 CYS A CA 1
ATOM 1219 C C . CYS A 1 157 ? -17.637 -11.511 45.251 1.00 50.19 157 CYS A C 1
ATOM 1221 O O . CYS A 1 157 ? -17.343 -11.180 44.099 1.00 50.19 157 CYS A O 1
ATOM 1223 N N . LEU A 1 158 ? -16.729 -11.725 46.210 1.00 51.41 158 LEU A N 1
ATOM 1224 C CA . LEU A 1 158 ? -15.282 -11.743 45.986 1.00 51.41 158 LEU A CA 1
ATOM 1225 C C . LEU A 1 158 ? -14.838 -13.085 45.379 1.00 51.41 158 LEU A C 1
ATOM 1227 O O . LEU A 1 158 ? -14.096 -13.085 44.399 1.00 51.41 158 LEU A O 1
ATOM 1231 N N . ASP A 1 159 ? -15.351 -14.210 45.884 1.00 44.56 159 ASP A N 1
ATOM 1232 C CA . ASP A 1 159 ? -14.957 -15.558 45.450 1.00 44.56 159 ASP A CA 1
ATOM 1233 C C . ASP A 1 159 ? -15.499 -15.936 44.060 1.00 44.56 159 ASP A C 1
ATOM 1235 O O . ASP A 1 159 ? -14.762 -16.514 43.261 1.00 44.56 159 ASP A O 1
ATOM 1239 N N . GLU A 1 160 ? -16.730 -15.549 43.693 1.00 46.44 160 GLU A N 1
ATOM 1240 C CA . GLU A 1 160 ? -17.248 -15.804 42.333 1.00 46.44 160 GLU A CA 1
ATOM 1241 C C . GLU A 1 160 ? -16.555 -14.952 41.248 1.00 46.44 160 GLU A C 1
ATOM 1243 O O . GLU A 1 160 ? -16.640 -15.283 40.066 1.00 46.44 160 GLU A O 1
ATOM 1248 N N . ASN A 1 161 ? -15.837 -13.879 41.614 1.00 49.41 161 ASN A N 1
ATOM 1249 C CA . ASN A 1 161 ? -15.278 -12.916 40.652 1.00 49.41 161 ASN A CA 1
ATOM 1250 C C . ASN A 1 161 ? -13.747 -12.748 40.692 1.00 49.41 161 ASN A C 1
ATOM 1252 O O . ASN A 1 161 ? -13.199 -12.095 39.803 1.00 49.41 161 ASN A O 1
ATOM 1256 N N . CYS A 1 162 ? -13.036 -13.372 41.639 1.00 38.34 162 CYS A N 1
ATOM 1257 C CA . CYS A 1 162 ? -11.564 -13.377 41.688 1.00 38.34 162 CYS A CA 1
ATOM 1258 C C . CYS A 1 162 ? -10.921 -14.120 40.490 1.00 38.34 162 CYS A C 1
ATOM 1260 O O . CYS A 1 162 ? -9.747 -13.938 40.179 1.00 38.34 162 CYS A O 1
ATOM 1262 N N . SER A 1 163 ? -11.693 -14.910 39.734 1.00 37.78 163 SER A N 1
ATOM 1263 C CA . SER A 1 163 ? -11.167 -15.675 38.590 1.00 37.78 163 SER A CA 1
ATOM 1264 C C . SER A 1 163 ? -10.836 -14.848 37.333 1.00 37.78 163 SER A C 1
ATOM 1266 O O . SER A 1 163 ? -10.377 -15.428 36.348 1.00 37.78 163 SER A O 1
ATOM 1268 N N . VAL A 1 164 ? -11.051 -13.522 37.299 1.00 45.44 164 VAL A N 1
ATOM 1269 C CA . VAL A 1 164 ? -10.817 -12.724 36.071 1.00 45.44 164 VAL A CA 1
ATOM 1270 C C . VAL A 1 164 ? -10.123 -11.376 36.309 1.00 45.44 164 VAL A C 1
ATOM 1272 O O . VAL A 1 164 ? -10.269 -10.450 35.514 1.00 45.44 164 VAL A O 1
ATOM 1275 N N . GLU A 1 165 ? -9.265 -11.266 37.325 1.00 40.69 165 GLU A N 1
ATOM 1276 C CA . GLU A 1 165 ? -8.141 -10.317 37.259 1.00 40.69 165 GLU A CA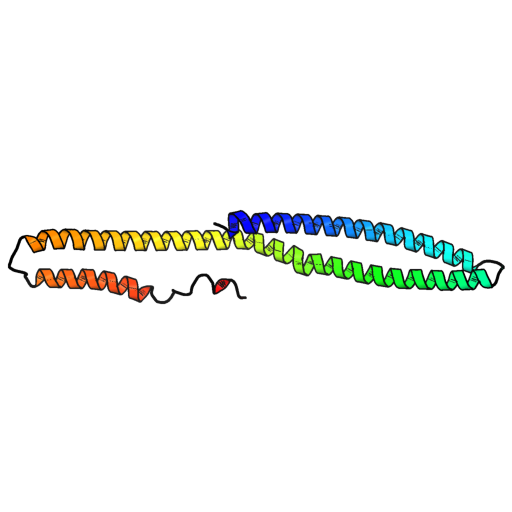 1
ATOM 1277 C C . GLU A 1 165 ? -7.073 -10.854 36.290 1.00 40.69 165 GLU A C 1
ATOM 1279 O O . GLU A 1 165 ? -5.947 -11.177 36.660 1.00 40.69 165 GLU A O 1
ATOM 1284 N N . LYS A 1 166 ? -7.412 -10.960 34.999 1.00 38.44 166 LYS A N 1
ATOM 1285 C CA . LYS A 1 166 ? -6.381 -10.832 33.969 1.00 38.44 166 LYS A CA 1
ATOM 1286 C C . LYS A 1 166 ? -6.376 -9.370 33.547 1.00 38.44 166 LYS A C 1
ATOM 1288 O O . LYS A 1 166 ? -7.392 -8.893 33.036 1.00 38.44 166 LYS A O 1
ATOM 1293 N N . PRO A 1 167 ? -5.277 -8.638 33.792 1.00 40.34 167 PRO A N 1
ATOM 1294 C CA . PRO A 1 167 ? -5.197 -7.245 33.412 1.00 40.34 167 PRO A CA 1
ATOM 1295 C C . PRO A 1 167 ? -5.442 -7.133 31.908 1.00 40.34 167 PRO A C 1
ATOM 1297 O O . PRO A 1 167 ? -4.982 -7.961 31.121 1.00 40.34 167 PRO A O 1
ATOM 1300 N N . ILE A 1 168 ? -6.127 -6.056 31.535 1.00 43.69 168 ILE A N 1
ATOM 1301 C CA . ILE A 1 168 ? -6.478 -5.593 30.180 1.00 43.69 168 ILE A CA 1
ATOM 1302 C C . ILE A 1 168 ? -5.276 -5.586 29.195 1.00 43.69 168 ILE A C 1
ATOM 1304 O O . ILE A 1 168 ? -5.444 -5.400 27.996 1.00 43.69 168 ILE A O 1
ATOM 1308 N N . ILE A 1 169 ? -4.059 -5.853 29.674 1.00 39.38 169 ILE A N 1
ATOM 1309 C CA . ILE A 1 169 ? -2.820 -5.976 28.902 1.00 39.38 169 ILE A CA 1
ATOM 1310 C C . ILE A 1 169 ? -2.705 -7.327 28.160 1.00 39.38 169 ILE A C 1
ATOM 1312 O O . ILE A 1 169 ? -2.016 -7.394 27.148 1.00 39.38 169 ILE A O 1
ATOM 1316 N N . ALA A 1 170 ? -3.403 -8.390 28.580 1.00 40.47 170 ALA A N 1
ATOM 1317 C CA . ALA A 1 170 ? -3.235 -9.718 27.968 1.00 40.47 170 ALA A CA 1
ATOM 1318 C C . ALA A 1 170 ? -3.888 -9.888 26.577 1.00 40.47 170 ALA A C 1
ATOM 1320 O O . ALA A 1 170 ? -3.547 -10.825 25.864 1.00 40.47 170 ALA A O 1
ATOM 1321 N N . THR A 1 171 ? -4.800 -9.002 26.164 1.00 41.22 171 THR A N 1
ATOM 1322 C CA . THR A 1 171 ? -5.561 -9.167 24.905 1.00 41.22 171 THR A CA 1
ATOM 1323 C C . THR A 1 171 ? -4.921 -8.455 23.701 1.00 41.22 171 THR A C 1
ATOM 1325 O O . THR A 1 171 ? -5.424 -8.567 22.592 1.00 41.22 171 THR A O 1
ATOM 1328 N N . ILE A 1 172 ? -3.794 -7.751 23.873 1.00 42.38 172 ILE A N 1
ATOM 1329 C CA . ILE A 1 172 ? -3.069 -7.097 22.757 1.00 42.38 172 ILE A CA 1
ATOM 1330 C C . ILE A 1 172 ? -1.968 -8.008 22.173 1.00 42.38 172 ILE A C 1
ATOM 1332 O O . ILE A 1 172 ? -1.306 -7.654 21.204 1.00 42.38 172 ILE A O 1
ATOM 1336 N N . THR A 1 173 ? -1.774 -9.214 22.709 1.00 39.38 173 THR A N 1
ATOM 1337 C CA . THR A 1 173 ? -0.798 -10.173 22.175 1.00 39.38 173 THR A CA 1
ATOM 1338 C C . THR A 1 173 ? -1.512 -11.397 21.622 1.00 39.38 173 THR A C 1
ATOM 1340 O O . THR A 1 173 ? -1.629 -12.395 22.323 1.00 39.38 173 THR A O 1
ATOM 1343 N N . HIS A 1 174 ? -2.012 -11.300 20.388 1.00 35.97 174 HIS A N 1
ATOM 1344 C CA . HIS A 1 174 ? -2.083 -12.407 19.428 1.00 35.97 174 HIS A CA 1
ATOM 1345 C C . HIS A 1 174 ? -2.385 -11.895 18.020 1.00 35.97 174 HIS A C 1
ATOM 1347 O O . HIS A 1 174 ? -3.297 -11.050 17.881 1.00 35.97 174 HIS A O 1
#

Solvent-accessible surface area (backbone atoms only — not comparable to full-atom values): 9656 Å² total; per-residue (Å²): 109,65,57,72,74,46,47,45,57,50,52,51,51,49,48,52,49,51,53,53,48,52,53,52,50,53,51,51,51,55,52,49,52,53,50,44,52,54,52,44,53,52,15,53,54,29,45,71,43,97,45,71,73,45,21,54,52,12,51,55,46,39,52,53,43,53,54,50,51,52,52,52,51,53,52,54,51,51,52,51,45,50,42,63,73,46,46,51,52,51,55,55,45,55,64,50,48,57,56,51,54,50,52,51,53,49,52,51,52,53,52,51,51,53,53,50,53,53,51,53,52,53,52,53,50,53,56,55,46,56,63,55,57,78,72,52,97,75,86,55,73,75,57,53,58,51,50,51,51,55,52,46,58,55,45,53,62,48,64,76,52,64,87,63,83,65,64,86,72,66,79,78,73,128

pLDDT: mean 80.51, std 19.77, range [35.97, 98.44]